Protein AF-H9FFK0-F1 (afdb_monomer_lite)

Secondary structure (DSSP, 8-state):
-EEEEEEETTEEEEEEE-----GGG--TTS-------------TT-EEEEEEEESS--SPPEEEEEEPP-TTSHHHHHH-HHHHSS--------S---

Organism: Macaca mulatta (NCBI:txid9544)

InterPro domains:
  IPR027841 Interleukin-17 receptor C/E, N-terminal [PF15037] (1-98)

Sequence (98 aa):
QVVLSFQAYPTARCVLLEVQVPAALVQFGQSVGSVVYDCFEAALGSEVRIWSYTQPRYEKELNLTQQLPDCRGLEVRNSIPSCWALPWLNVSADGDNV

pLDDT: mean 90.64, std 8.28, range [58.5, 98.06]

Radius of gyration: 22.45 Å; chains: 1; bounding box: 58×28×67 Å

Structure (mmCIF, N/CA/C/O backbone):
data_AF-H9FFK0-F1
#
_entry.id   AF-H9FFK0-F1
#
loop_
_atom_site.group_PDB
_atom_site.id
_atom_site.type_symbol
_atom_site.label_atom_id
_atom_site.label_alt_id
_atom_site.label_comp_id
_atom_site.label_asym_id
_atom_site.label_entity_id
_atom_site.label_seq_id
_atom_site.pdbx_PDB_ins_code
_atom_site.Cartn_x
_atom_site.Cartn_y
_atom_site.Cartn_z
_atom_site.occupancy
_atom_site.B_iso_or_equiv
_atom_site.auth_seq_id
_atom_site.auth_comp_id
_atom_site.auth_asym_id
_atom_site.auth_atom_id
_atom_site.pdbx_PDB_model_num
ATOM 1 N N . GLN A 1 1 ? -14.390 3.850 10.798 1.00 93.50 1 GLN A N 1
ATOM 2 C CA . GLN A 1 1 ? -13.789 3.887 9.451 1.00 93.50 1 GLN A CA 1
ATOM 3 C C . GLN A 1 1 ? -12.296 4.192 9.566 1.00 93.50 1 GLN A C 1
ATOM 5 O O . GLN A 1 1 ? -11.903 4.993 10.415 1.00 93.50 1 GLN A O 1
ATOM 10 N N . VAL A 1 2 ? -11.483 3.486 8.782 1.00 96.50 2 VAL A N 1
ATOM 11 C CA . VAL A 1 2 ? -10.015 3.515 8.748 1.00 96.50 2 VAL A CA 1
ATOM 12 C C . VAL A 1 2 ? -9.593 3.985 7.361 1.00 96.50 2 VAL A C 1
ATOM 14 O O . VAL A 1 2 ? -10.080 3.468 6.362 1.00 96.50 2 VAL A O 1
ATOM 17 N N . VAL A 1 3 ? -8.703 4.963 7.291 1.00 97.50 3 VAL A N 1
ATOM 18 C CA . VAL A 1 3 ? -8.148 5.483 6.043 1.00 97.50 3 VAL A CA 1
ATOM 19 C C . VAL A 1 3 ? -6.753 4.909 5.852 1.00 97.50 3 VAL A C 1
ATOM 21 O O . VAL A 1 3 ? -5.928 4.996 6.759 1.00 97.50 3 VAL A O 1
ATOM 24 N N . LEU A 1 4 ? -6.484 4.376 4.662 1.00 97.81 4 LEU A N 1
ATOM 25 C CA . LEU A 1 4 ? -5.142 4.084 4.172 1.00 97.81 4 LEU A CA 1
ATOM 26 C C . LEU A 1 4 ? -4.775 5.118 3.108 1.00 97.81 4 LEU A C 1
ATOM 28 O O . LEU A 1 4 ? -5.404 5.186 2.053 1.00 97.81 4 LEU A O 1
ATOM 32 N N . SER A 1 5 ? -3.759 5.926 3.388 1.00 97.44 5 SER A N 1
ATOM 33 C CA . SER A 1 5 ? -3.177 6.870 2.434 1.00 97.44 5 SER A CA 1
ATOM 34 C C . SER A 1 5 ? -1.873 6.298 1.906 1.00 97.44 5 SER A C 1
ATOM 36 O O . SER A 1 5 ? -1.021 5.887 2.686 1.00 97.44 5 SER A O 1
ATOM 38 N N . PHE A 1 6 ? -1.713 6.274 0.593 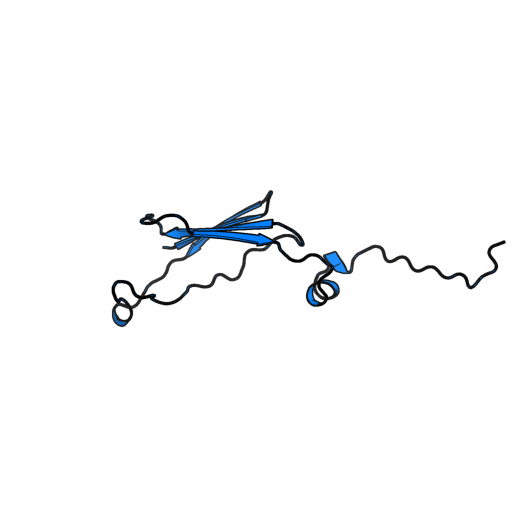1.00 98.06 6 PHE A N 1
ATOM 39 C CA . PHE A 1 6 ? -0.564 5.721 -0.101 1.00 98.06 6 PHE A CA 1
ATOM 40 C C . PHE A 1 6 ? 0.078 6.786 -0.980 1.00 98.06 6 PHE A C 1
ATOM 42 O O . PHE A 1 6 ? -0.607 7.493 -1.722 1.00 98.06 6 PHE A O 1
ATOM 49 N N . GLN A 1 7 ? 1.401 6.867 -0.944 1.00 97.88 7 GLN A N 1
ATOM 50 C CA . GLN A 1 7 ? 2.182 7.764 -1.777 1.00 97.88 7 GLN A CA 1
ATOM 51 C C . GLN A 1 7 ? 3.376 7.023 -2.371 1.00 97.88 7 GLN A C 1
ATOM 53 O O . GLN A 1 7 ? 4.235 6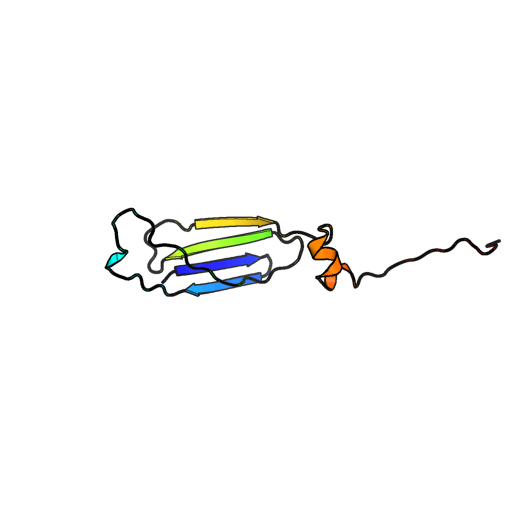.530 -1.648 1.00 97.88 7 GLN A O 1
ATOM 58 N N . ALA A 1 8 ? 3.452 7.018 -3.696 1.00 96.19 8 ALA A N 1
ATOM 59 C CA . ALA A 1 8 ? 4.590 6.551 -4.474 1.00 96.19 8 ALA A CA 1
ATOM 60 C C . ALA A 1 8 ? 4.888 7.630 -5.515 1.00 96.19 8 ALA A C 1
ATOM 62 O O . ALA A 1 8 ? 4.197 7.714 -6.533 1.00 96.19 8 ALA A O 1
ATOM 63 N N . TYR A 1 9 ? 5.842 8.519 -5.222 1.00 91.00 9 TYR A N 1
ATOM 64 C CA . TYR A 1 9 ? 6.038 9.750 -5.995 1.00 91.00 9 TYR A CA 1
ATOM 65 C C . TYR A 1 9 ? 6.218 9.450 -7.496 1.00 91.00 9 TYR A C 1
ATOM 67 O O . TYR A 1 9 ? 7.042 8.603 -7.846 1.00 91.00 9 TYR A O 1
ATOM 75 N N . PRO A 1 10 ? 5.472 10.128 -8.390 1.00 92.81 10 PRO A N 1
ATOM 76 C CA . PRO A 1 10 ? 4.623 11.308 -8.155 1.00 92.81 10 PRO A CA 1
ATOM 77 C C . PRO A 1 10 ? 3.154 11.008 -7.793 1.00 92.81 10 PRO A C 1
ATOM 79 O O . PRO A 1 10 ? 2.363 11.930 -7.618 1.00 92.81 10 PRO A O 1
ATOM 82 N N . THR A 1 11 ? 2.762 9.740 -7.701 1.00 94.38 11 THR A N 1
ATOM 83 C CA . THR A 1 11 ? 1.372 9.320 -7.478 1.00 94.38 11 THR A CA 1
ATOM 84 C C . THR A 1 11 ? 1.001 9.244 -5.994 1.00 94.38 11 THR A C 1
ATOM 86 O O . THR A 1 11 ? 1.823 8.911 -5.139 1.00 94.38 11 THR A O 1
ATOM 89 N N . ALA A 1 12 ? -0.264 9.531 -5.686 1.00 96.44 12 ALA A N 1
ATOM 90 C CA . ALA A 1 12 ? -0.854 9.320 -4.368 1.00 96.44 12 ALA A CA 1
ATOM 91 C C . ALA A 1 12 ? -2.286 8.786 -4.514 1.00 96.44 12 ALA A C 1
ATOM 93 O O . ALA A 1 12 ? -3.004 9.180 -5.436 1.00 96.44 12 ALA A O 1
ATOM 94 N N . ARG A 1 13 ? -2.695 7.875 -3.629 1.00 97.25 13 ARG A N 1
ATOM 95 C CA . ARG A 1 13 ? -4.031 7.258 -3.600 1.00 97.25 13 ARG A CA 1
ATOM 96 C C . ARG A 1 13 ? -4.504 7.122 -2.152 1.00 97.25 13 ARG A C 1
ATOM 98 O O . ARG A 1 13 ? -3.694 6.876 -1.267 1.00 97.25 13 ARG A O 1
ATOM 105 N N . CYS A 1 14 ? -5.808 7.236 -1.917 1.00 96.88 14 CYS A N 1
ATOM 106 C CA . CYS A 1 14 ? -6.415 7.023 -0.601 1.00 96.88 14 CYS A CA 1
ATOM 107 C C . CYS A 1 14 ? -7.537 5.990 -0.696 1.00 96.88 14 CYS A C 1
ATOM 109 O O . CYS A 1 14 ? -8.295 5.988 -1.664 1.00 96.88 14 CYS A O 1
ATOM 111 N N . VAL A 1 15 ? -7.658 5.153 0.330 1.00 97.44 15 VAL A N 1
ATOM 112 C CA . VAL A 1 15 ? -8.698 4.130 0.464 1.00 97.44 15 VAL A CA 1
ATOM 113 C C . VAL A 1 15 ? -9.351 4.275 1.832 1.00 97.44 15 VAL A C 1
ATOM 115 O O . VAL A 1 15 ? -8.661 4.418 2.841 1.00 97.44 15 VAL A O 1
ATOM 118 N N . LEU A 1 16 ? -10.682 4.237 1.866 1.00 97.44 16 LEU A N 1
ATOM 119 C CA . LEU A 1 16 ? -11.474 4.235 3.092 1.00 97.44 16 LEU A CA 1
ATOM 120 C C . LEU A 1 16 ? -12.036 2.831 3.325 1.00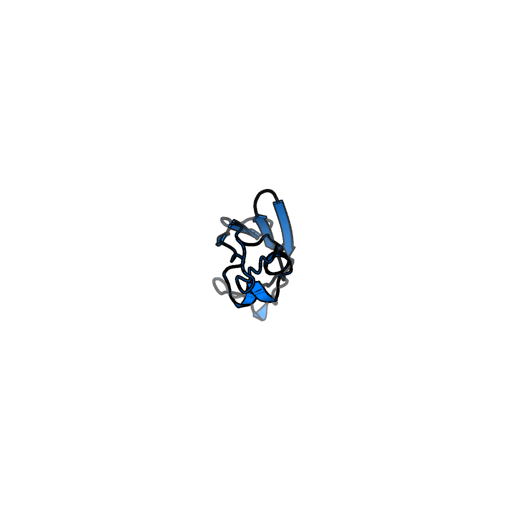 97.44 16 LEU A C 1
ATOM 122 O O . LEU A 1 16 ? -12.690 2.268 2.452 1.00 97.44 16 LEU A O 1
ATOM 126 N N . LEU A 1 17 ? -11.782 2.283 4.507 1.00 96.94 17 LEU A N 1
ATOM 127 C CA . LEU A 1 17 ? -12.226 0.964 4.940 1.00 96.94 17 LEU A CA 1
ATOM 128 C C . LEU A 1 17 ? -13.174 1.117 6.128 1.00 96.94 17 LEU A C 1
ATOM 130 O O . LEU A 1 17 ? -12.855 1.752 7.138 1.00 96.94 17 LEU A O 1
ATOM 134 N N . GLU A 1 18 ? -14.340 0.496 6.040 1.00 96.19 18 GLU A N 1
ATOM 135 C CA . GLU A 1 18 ? -15.267 0.391 7.159 1.00 96.19 18 GLU A CA 1
ATOM 136 C C . GLU A 1 18 ? -15.130 -0.980 7.809 1.00 96.19 18 GLU A C 1
ATOM 138 O O . GLU A 1 18 ? -15.148 -2.010 7.142 1.00 96.19 18 GLU A O 1
ATOM 143 N N . VAL A 1 19 ? -14.961 -0.984 9.129 1.00 94.69 19 VAL A N 1
ATOM 144 C CA . VAL A 1 19 ? -14.829 -2.202 9.926 1.00 94.69 19 VAL A CA 1
ATOM 145 C C . VAL A 1 19 ? -15.900 -2.190 11.002 1.00 94.69 19 VAL A C 1
ATOM 147 O O . VAL A 1 19 ? -16.034 -1.215 11.744 1.00 94.69 19 VAL A O 1
ATOM 150 N N . GLN A 1 20 ? -16.663 -3.275 11.079 1.00 94.56 20 GLN A N 1
ATOM 151 C CA . GLN A 1 20 ? -17.637 -3.500 12.135 1.00 94.56 20 GLN A CA 1
ATOM 152 C C . GLN A 1 20 ? -17.123 -4.622 13.030 1.00 94.56 20 GLN A C 1
ATOM 154 O O . GLN A 1 20 ? -16.995 -5.765 12.599 1.00 94.56 20 GLN A O 1
ATOM 159 N N . VAL A 1 21 ? -16.812 -4.284 14.280 1.00 92.88 21 VAL A N 1
ATOM 160 C CA . VAL A 1 21 ? -16.289 -5.241 15.257 1.00 92.88 21 VAL A CA 1
ATOM 161 C C . VAL A 1 21 ? -17.445 -5.751 16.122 1.00 92.88 21 VAL A C 1
ATOM 163 O O . VAL A 1 21 ? -18.138 -4.938 16.740 1.00 92.88 21 VAL A O 1
ATOM 166 N N . PRO A 1 22 ? -17.678 -7.074 16.190 1.00 93.75 22 PRO A N 1
ATOM 167 C CA . PRO A 1 22 ? -18.665 -7.657 17.092 1.00 93.75 22 PRO A CA 1
ATOM 168 C C . PRO A 1 22 ? -18.382 -7.300 18.554 1.00 93.75 22 PRO A C 1
ATOM 170 O O . PRO A 1 22 ? -17.243 -7.403 19.003 1.00 93.75 22 PRO A O 1
ATOM 173 N N . ALA A 1 23 ? -19.423 -6.975 19.327 1.00 91.50 23 ALA A N 1
ATOM 174 C CA . ALA A 1 23 ? -19.288 -6.581 20.736 1.00 91.50 23 ALA A CA 1
ATOM 175 C C . ALA A 1 23 ? -18.549 -7.622 21.599 1.00 91.50 23 ALA A C 1
ATOM 177 O O . ALA A 1 23 ? -17.831 -7.255 22.521 1.00 91.50 23 ALA A O 1
ATOM 178 N N . ALA A 1 24 ? -18.666 -8.912 21.265 1.00 92.25 24 ALA A N 1
ATOM 179 C CA . ALA A 1 24 ? -17.967 -9.997 21.955 1.00 92.25 24 ALA A CA 1
ATOM 180 C C . ALA A 1 24 ? -16.430 -9.923 21.847 1.00 92.25 24 ALA A C 1
ATOM 182 O O . ALA A 1 24 ? -15.738 -10.495 22.684 1.00 92.25 24 ALA A O 1
ATOM 183 N N . LEU A 1 25 ? -15.898 -9.233 20.831 1.00 89.69 25 LEU A N 1
ATOM 184 C CA . LEU A 1 25 ? -14.459 -9.054 20.610 1.00 89.69 25 LEU A CA 1
ATOM 185 C C . LEU A 1 25 ? -13.932 -7.726 21.172 1.00 89.69 25 LEU A C 1
ATOM 187 O O . LEU A 1 25 ? -12.726 -7.496 21.169 1.00 89.69 25 LEU A O 1
ATOM 191 N N . VAL A 1 26 ? -14.813 -6.839 21.641 1.00 90.94 26 VAL A N 1
ATOM 192 C CA . VAL A 1 26 ? -14.422 -5.514 22.127 1.00 90.94 26 VAL A CA 1
ATOM 193 C C . VAL A 1 26 ? -13.973 -5.626 23.582 1.00 90.94 26 VAL A C 1
ATOM 195 O O . VAL A 1 26 ? -14.785 -5.635 24.504 1.00 90.94 26 VAL A O 1
ATOM 198 N N . GLN A 1 27 ? -12.658 -5.692 23.785 1.00 92.81 27 GLN A N 1
ATOM 199 C CA . GLN A 1 27 ? -12.021 -5.604 25.099 1.00 92.81 27 GLN A CA 1
ATOM 200 C C . GLN A 1 27 ? -11.091 -4.387 25.133 1.00 92.81 27 GLN A C 1
ATOM 202 O O . GLN A 1 27 ? -10.310 -4.156 24.210 1.00 92.81 27 GLN A O 1
ATOM 207 N N . PHE A 1 28 ? -11.204 -3.568 26.182 1.00 89.38 28 PHE A N 1
ATOM 208 C CA . PHE A 1 28 ? -10.448 -2.320 26.282 1.00 89.38 28 PHE A CA 1
ATOM 209 C C . PHE A 1 28 ? -8.938 -2.596 26.335 1.00 89.38 28 PHE A C 1
ATOM 211 O O . PHE A 1 28 ? -8.475 -3.374 27.164 1.00 89.38 28 PHE A O 1
ATOM 218 N N . GLY A 1 29 ? -8.174 -1.949 25.451 1.00 90.12 29 GLY A N 1
ATOM 219 C CA . GLY A 1 29 ? -6.719 -2.109 25.358 1.00 90.12 29 GLY A CA 1
ATOM 220 C C . GLY A 1 29 ? -6.240 -3.366 24.620 1.00 90.12 29 GLY A C 1
ATOM 221 O O . GLY A 1 29 ? -5.036 -3.524 24.436 1.00 90.12 29 GLY A O 1
ATOM 222 N N . GLN A 1 30 ? -7.141 -4.243 24.165 1.00 93.12 30 GLN A N 1
ATOM 223 C CA . GLN A 1 30 ? -6.793 -5.418 23.362 1.00 93.12 30 GLN A CA 1
ATOM 224 C C . GLN A 1 30 ? -7.030 -5.187 21.870 1.00 93.12 30 GLN A C 1
ATOM 226 O O . GLN A 1 30 ? -7.928 -4.455 21.456 1.00 93.12 30 GLN A O 1
ATOM 231 N N . SER A 1 31 ? -6.208 -5.847 21.053 1.00 92.62 31 SER A N 1
ATOM 232 C CA . SER A 1 31 ? -6.384 -5.849 19.603 1.00 92.62 31 SER A CA 1
ATOM 233 C C . SER A 1 31 ? -7.628 -6.644 19.212 1.00 92.62 31 SER A C 1
ATOM 235 O O . SER A 1 31 ? -7.839 -7.759 19.685 1.00 92.62 31 SER A O 1
ATOM 237 N N . VAL A 1 32 ? -8.417 -6.076 18.303 1.00 93.62 32 VAL A N 1
ATOM 238 C CA . VAL A 1 32 ? -9.650 -6.670 17.759 1.00 93.62 32 VAL A CA 1
ATOM 239 C C . VAL A 1 32 ? -9.420 -7.430 16.444 1.00 93.62 32 VAL A C 1
ATOM 241 O O . VAL A 1 32 ? -10.376 -7.890 15.824 1.00 93.62 32 VAL A O 1
ATOM 244 N N . GLY A 1 33 ? -8.162 -7.560 16.005 1.00 93.06 33 GLY A N 1
ATOM 245 C CA . GLY A 1 33 ? -7.774 -8.218 14.755 1.00 93.06 33 GLY A CA 1
ATOM 246 C C . GLY A 1 33 ? -7.081 -7.275 13.770 1.00 93.06 33 GLY A C 1
ATOM 247 O O . GLY A 1 33 ? -6.469 -6.284 14.165 1.00 93.06 33 GLY A O 1
ATOM 248 N N . SER A 1 34 ? -7.154 -7.601 12.477 1.00 94.31 34 SER A N 1
ATOM 249 C CA . SER A 1 34 ? -6.565 -6.800 11.398 1.00 94.31 34 SER A CA 1
ATOM 250 C C . SER A 1 34 ? -7.506 -6.705 10.199 1.00 94.31 34 SER A C 1
ATOM 252 O O . SER A 1 34 ? -8.341 -7.583 9.982 1.00 94.31 34 SER A O 1
ATOM 254 N N . VAL A 1 35 ? -7.369 -5.624 9.434 1.00 95.12 35 VAL A N 1
ATOM 255 C CA . VAL A 1 35 ? -8.020 -5.438 8.136 1.00 95.12 35 VAL A CA 1
ATOM 256 C C . VAL A 1 35 ? -6.945 -5.451 7.058 1.00 95.12 35 VAL A C 1
ATOM 258 O O . VAL A 1 35 ? -5.881 -4.857 7.238 1.00 95.12 35 VAL A O 1
ATOM 261 N N . VAL A 1 36 ? -7.217 -6.142 5.955 1.00 96.62 36 VAL A N 1
ATOM 262 C CA . VAL A 1 36 ? -6.288 -6.288 4.832 1.00 96.62 36 VAL A CA 1
ATOM 263 C C . VAL A 1 36 ? -6.886 -5.605 3.611 1.00 96.62 36 VAL A C 1
ATOM 265 O O . VAL A 1 36 ? -8.071 -5.765 3.324 1.00 96.62 36 VAL A O 1
ATOM 268 N N . TYR A 1 37 ? -6.057 -4.841 2.906 1.00 96.38 37 TYR A N 1
ATOM 269 C CA . TYR A 1 37 ? -6.391 -4.228 1.629 1.00 96.38 37 TYR A CA 1
ATOM 270 C C . TYR A 1 37 ? -5.442 -4.768 0.556 1.00 96.38 37 TYR A C 1
ATOM 272 O O . TYR A 1 37 ? -4.225 -4.654 0.699 1.00 96.38 37 TYR A O 1
ATOM 280 N N . ASP A 1 38 ? -6.009 -5.344 -0.500 1.00 95.69 38 ASP A N 1
ATOM 281 C CA . ASP A 1 38 ? -5.288 -5.915 -1.638 1.00 95.69 38 ASP A CA 1
ATOM 282 C C . ASP A 1 38 ? -5.658 -5.118 -2.905 1.00 95.69 38 ASP A C 1
ATOM 284 O O . ASP A 1 38 ? -6.786 -5.213 -3.381 1.00 95.69 38 ASP A O 1
ATOM 288 N N . CYS A 1 39 ? -4.817 -4.241 -3.460 1.00 94.31 39 CYS A N 1
ATOM 289 C CA . CYS A 1 39 ? -3.493 -3.767 -3.037 1.00 94.31 39 CYS A CA 1
ATOM 290 C C . CYS A 1 39 ? -3.249 -2.323 -3.542 1.00 94.31 39 CYS A C 1
ATOM 292 O O . CYS A 1 39 ? -4.070 -1.743 -4.263 1.00 94.31 39 CYS A O 1
ATOM 294 N N . P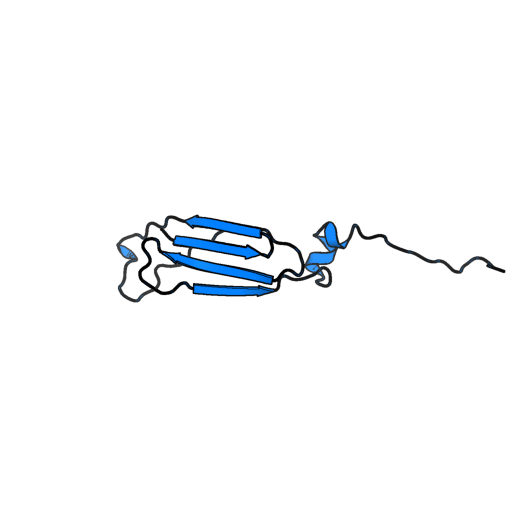HE A 1 40 ? -2.114 -1.718 -3.165 1.00 95.75 40 PHE A N 1
ATOM 295 C CA . PHE A 1 40 ? -1.608 -0.503 -3.815 1.00 95.75 40 PHE A CA 1
ATOM 296 C C . PHE A 1 40 ? -0.582 -0.863 -4.889 1.00 95.75 40 PHE A C 1
ATOM 298 O O . PHE A 1 40 ? 0.475 -1.415 -4.593 1.00 95.75 40 PHE A O 1
ATOM 305 N N . GLU A 1 41 ? -0.879 -0.504 -6.133 1.00 93.75 41 GLU A N 1
ATOM 306 C CA . GLU A 1 41 ? 0.053 -0.655 -7.247 1.00 93.75 41 GLU A CA 1
ATOM 307 C C . GLU A 1 41 ? 1.133 0.433 -7.193 1.00 93.75 41 GLU A C 1
ATOM 309 O O . GLU A 1 41 ? 0.828 1.618 -7.026 1.00 93.75 41 GLU A O 1
ATOM 314 N N . ALA A 1 42 ? 2.393 0.046 -7.392 1.00 93.94 42 ALA A N 1
ATOM 315 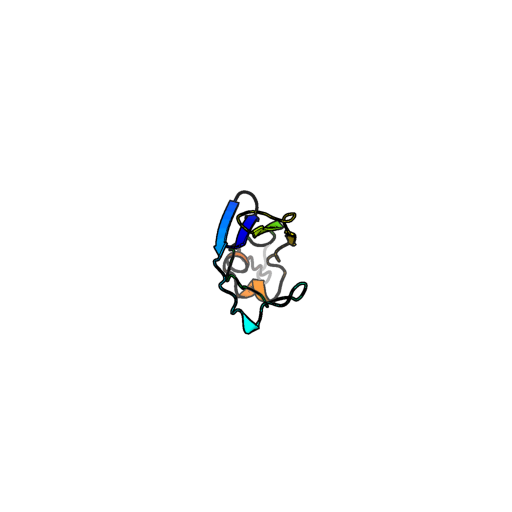C CA . ALA A 1 42 ? 3.504 0.980 -7.522 1.00 93.94 42 ALA A CA 1
ATOM 316 C C . ALA A 1 42 ? 4.597 0.461 -8.455 1.00 93.94 42 ALA A C 1
ATOM 318 O O . ALA A 1 42 ? 4.661 -0.719 -8.799 1.00 93.94 42 ALA A O 1
ATOM 319 N N . ALA A 1 43 ? 5.455 1.385 -8.886 1.00 91.38 43 ALA A N 1
ATOM 320 C CA . ALA A 1 43 ? 6.548 1.088 -9.794 1.00 91.38 43 ALA A CA 1
ATOM 321 C C . ALA A 1 43 ? 7.666 0.290 -9.105 1.00 91.38 43 ALA A C 1
ATOM 323 O O . ALA A 1 43 ? 7.938 0.444 -7.912 1.00 91.38 43 ALA A O 1
ATOM 324 N N . LEU A 1 44 ? 8.364 -0.521 -9.896 1.00 90.69 44 LEU A N 1
ATOM 325 C CA . LEU A 1 44 ? 9.558 -1.244 -9.465 1.00 90.69 44 LEU A CA 1
ATOM 326 C C . LEU A 1 44 ? 10.643 -0.288 -8.973 1.00 90.69 44 LEU A C 1
ATOM 328 O O . LEU A 1 44 ? 10.866 0.762 -9.573 1.00 90.69 44 LEU A O 1
ATOM 332 N N . GLY A 1 45 ? 11.325 -0.662 -7.892 1.00 90.81 45 GLY A N 1
ATOM 333 C CA . GLY A 1 45 ? 12.391 0.152 -7.309 1.00 90.81 45 GLY A CA 1
ATOM 334 C C . GLY A 1 45 ? 11.927 1.496 -6.735 1.00 90.81 45 GLY A C 1
ATOM 335 O O . GLY A 1 45 ? 12.770 2.349 -6.466 1.00 90.81 45 GLY A O 1
ATOM 336 N N . SER A 1 46 ? 10.619 1.724 -6.572 1.00 93.50 46 SER A N 1
ATOM 337 C CA . SER A 1 46 ? 10.101 2.968 -5.992 1.00 93.50 46 SER A CA 1
ATOM 338 C C . SER A 1 46 ? 10.091 2.932 -4.460 1.00 93.50 46 SER A C 1
ATOM 340 O O . SER A 1 46 ? 9.911 1.876 -3.851 1.00 93.50 46 SER A O 1
ATOM 342 N N . GLU A 1 47 ? 10.281 4.099 -3.835 1.00 96.50 47 GLU A N 1
ATOM 343 C CA . GLU A 1 47 ? 9.978 4.290 -2.414 1.00 96.50 47 GLU A CA 1
ATOM 344 C C . GLU A 1 47 ? 8.483 4.587 -2.277 1.00 96.50 47 GLU A C 1
ATOM 346 O O . GLU A 1 47 ? 7.961 5.516 -2.904 1.00 96.50 47 GLU A O 1
ATOM 351 N N . VAL A 1 48 ? 7.804 3.815 -1.435 1.00 97.31 48 VAL A N 1
ATOM 352 C CA . VAL A 1 48 ? 6.394 4.009 -1.109 1.00 97.31 48 VAL A CA 1
ATOM 353 C C . VAL A 1 48 ? 6.234 4.401 0.353 1.00 97.31 48 VAL A C 1
ATOM 355 O O . VAL A 1 48 ? 6.960 3.928 1.228 1.00 97.31 48 VAL A O 1
ATOM 358 N N . ARG A 1 49 ? 5.266 5.272 0.626 1.00 97.81 49 ARG A N 1
ATOM 359 C CA . ARG A 1 49 ? 4.893 5.720 1.969 1.00 97.81 49 ARG A CA 1
ATOM 360 C C . ARG A 1 49 ? 3.415 5.465 2.191 1.00 97.81 49 ARG A C 1
ATOM 362 O O . ARG A 1 49 ? 2.588 5.838 1.363 1.00 97.81 49 ARG A O 1
ATOM 369 N N . ILE A 1 50 ? 3.094 4.826 3.304 1.00 97.50 50 ILE A N 1
ATOM 370 C CA . ILE A 1 50 ? 1.737 4.470 3.696 1.00 97.50 50 ILE A CA 1
ATOM 371 C C . ILE A 1 50 ? 1.441 5.134 5.034 1.00 97.50 50 ILE A C 1
ATOM 373 O O . ILE A 1 50 ? 2.242 5.041 5.965 1.00 97.50 50 ILE A O 1
ATOM 377 N N . TRP A 1 51 ? 0.276 5.763 5.141 1.00 98.06 51 TRP A N 1
ATOM 378 C CA . TRP A 1 51 ? -0.277 6.234 6.402 1.00 98.06 51 TRP A CA 1
ATOM 379 C C . TRP A 1 51 ? -1.593 5.546 6.713 1.00 98.06 51 TRP A C 1
ATOM 381 O O . TRP A 1 51 ? -2.394 5.297 5.813 1.00 98.06 51 TRP A O 1
ATOM 391 N N . SER A 1 52 ? -1.827 5.288 7.998 1.00 97.75 52 SER A N 1
ATOM 392 C CA . SER A 1 52 ? -3.086 4.739 8.495 1.00 97.75 52 SER A CA 1
ATOM 393 C C . SER A 1 52 ? -3.611 5.552 9.670 1.00 97.75 52 SER A C 1
ATOM 395 O O . SER A 1 52 ? -2.856 5.894 10.584 1.00 97.75 52 SER A O 1
ATOM 397 N N . TYR A 1 53 ? -4.899 5.887 9.635 1.00 97.44 53 TYR A N 1
ATOM 398 C CA . TYR A 1 53 ? -5.582 6.609 10.708 1.00 97.44 53 TYR A CA 1
ATOM 399 C C . TYR A 1 53 ? -7.096 6.386 10.668 1.00 97.44 53 TYR A C 1
ATOM 401 O O . TYR A 1 53 ? -7.666 5.989 9.655 1.00 97.44 53 TYR A O 1
ATOM 409 N N . THR A 1 54 ? -7.774 6.647 11.782 1.00 97.00 54 THR A N 1
ATOM 410 C CA . THR A 1 54 ? -9.239 6.610 11.873 1.00 97.00 54 THR A CA 1
ATOM 411 C C . THR A 1 54 ? -9.863 7.945 11.474 1.00 97.00 54 THR A C 1
ATOM 413 O O . THR A 1 54 ? -9.229 8.998 11.556 1.00 97.00 54 THR A O 1
ATOM 416 N N . GLN A 1 55 ? -11.128 7.910 11.049 1.00 95.56 55 GLN A N 1
ATOM 417 C CA . GLN A 1 55 ? -11.927 9.112 10.808 1.00 95.56 55 GLN A CA 1
ATOM 418 C C . GLN A 1 55 ? -13.246 9.026 11.607 1.00 95.56 55 GLN A C 1
ATOM 420 O O . GLN A 1 55 ? -14.098 8.204 11.267 1.00 95.56 55 GLN A O 1
ATOM 425 N N . PRO A 1 56 ? -13.452 9.842 12.659 1.00 95.50 56 PRO A N 1
ATOM 426 C CA . PRO A 1 56 ? -12.573 10.908 13.145 1.00 95.50 56 PRO A CA 1
ATOM 427 C C . PRO A 1 56 ? -11.271 10.369 13.752 1.00 95.50 56 PRO A C 1
ATOM 429 O O . PRO A 1 56 ? -11.187 9.214 14.167 1.00 95.50 56 PRO A O 1
ATOM 432 N N . ARG A 1 57 ? -10.250 11.225 13.763 1.00 95.56 57 ARG A N 1
ATOM 433 C CA . ARG A 1 57 ? -8.893 10.873 14.173 1.00 95.56 57 ARG A CA 1
ATOM 434 C C . ARG A 1 57 ? -8.712 11.111 15.668 1.00 95.56 57 ARG A C 1
ATOM 436 O O . ARG A 1 57 ? -8.800 12.251 16.116 1.00 95.56 57 ARG A O 1
ATOM 443 N N . TYR A 1 58 ? -8.447 10.040 16.409 1.00 94.81 58 TYR A N 1
ATOM 444 C CA . TYR A 1 58 ? -8.241 10.085 17.864 1.00 94.81 58 TYR A CA 1
ATOM 445 C C . TYR A 1 58 ? -6.762 10.037 18.265 1.00 94.81 58 TYR A C 1
ATOM 447 O O . TYR A 1 58 ? -6.380 10.615 19.277 1.00 94.81 58 TYR A O 1
ATOM 455 N N . GLU A 1 59 ? -5.932 9.379 17.455 1.00 95.44 59 GLU A N 1
ATOM 456 C CA . GLU A 1 59 ? -4.499 9.203 17.694 1.00 95.44 59 GLU A CA 1
ATOM 457 C C . GLU A 1 59 ? -3.660 9.742 16.525 1.00 95.44 59 GLU A C 1
ATOM 459 O O . GLU A 1 59 ? -4.181 10.225 15.511 1.00 95.44 59 GLU A O 1
ATOM 464 N N . LYS A 1 60 ? -2.334 9.694 16.681 1.00 96.38 60 LYS A N 1
ATOM 465 C CA . LYS A 1 60 ? -1.387 10.053 15.622 1.00 96.38 60 LYS A CA 1
ATOM 466 C C . LYS A 1 60 ? -1.453 9.034 14.482 1.00 96.38 60 LYS A C 1
ATOM 468 O O . LYS A 1 60 ? -1.687 7.851 14.709 1.00 96.38 60 LYS A O 1
ATOM 473 N N . GLU A 1 61 ? -1.225 9.497 13.259 1.00 96.81 61 GLU A N 1
ATOM 474 C CA . GLU A 1 61 ? -1.159 8.637 12.085 1.00 96.81 61 GLU A CA 1
ATOM 475 C C . GLU A 1 61 ? -0.012 7.631 12.225 1.00 96.81 61 GLU A C 1
ATOM 477 O O . GLU A 1 61 ? 1.121 7.992 12.565 1.00 96.81 61 GLU A O 1
ATOM 482 N N . LEU A 1 62 ? -0.299 6.371 11.912 1.00 97.12 62 LEU A N 1
ATOM 483 C CA . LEU A 1 62 ? 0.739 5.373 11.699 1.00 97.12 62 LEU A CA 1
ATOM 484 C C . LEU A 1 62 ? 1.401 5.655 10.356 1.00 97.12 62 LEU A C 1
ATOM 486 O O . LEU A 1 62 ? 0.709 6.009 9.402 1.00 97.12 62 LEU A O 1
ATOM 490 N N . ASN A 1 63 ? 2.719 5.495 10.277 1.00 97.19 63 ASN A N 1
ATOM 491 C CA . ASN A 1 63 ? 3.474 5.661 9.044 1.00 97.19 63 ASN A CA 1
ATOM 492 C C . ASN A 1 63 ? 4.338 4.430 8.760 1.00 97.19 63 ASN A C 1
ATOM 494 O O . ASN A 1 63 ? 4.860 3.781 9.663 1.00 97.19 63 ASN A O 1
ATOM 498 N N . LEU A 1 64 ? 4.479 4.108 7.481 1.00 97.12 64 LEU A N 1
ATOM 499 C CA . LEU A 1 64 ? 5.361 3.059 7.001 1.00 97.12 64 LEU A CA 1
ATOM 500 C C . LEU A 1 64 ? 5.992 3.522 5.695 1.00 97.12 64 LEU A C 1
ATOM 502 O O . LEU A 1 64 ? 5.282 3.895 4.766 1.00 97.12 64 LEU A O 1
ATOM 506 N N . THR A 1 65 ? 7.317 3.470 5.621 1.00 97.38 65 THR A N 1
ATOM 507 C CA . THR A 1 65 ? 8.063 3.698 4.382 1.00 97.38 65 THR A CA 1
ATOM 508 C C . THR A 1 65 ? 8.689 2.382 3.955 1.00 97.38 65 THR A C 1
ATOM 510 O O . THR A 1 65 ? 9.309 1.703 4.773 1.00 97.38 65 THR A O 1
ATOM 513 N N . GLN A 1 66 ? 8.531 2.020 2.687 1.00 95.50 66 GLN A N 1
ATOM 514 C CA . GLN A 1 66 ? 9.057 0.780 2.135 1.00 95.50 66 GLN A CA 1
ATOM 515 C C . GLN A 1 66 ? 9.692 1.028 0.769 1.00 95.50 66 GLN A C 1
ATOM 517 O O . GLN A 1 66 ? 9.146 1.750 -0.060 1.00 95.50 66 GLN A O 1
ATOM 522 N N . GLN A 1 67 ? 10.836 0.393 0.530 1.00 94.62 67 GLN A N 1
ATOM 523 C CA . GLN A 1 67 ? 11.473 0.361 -0.780 1.00 94.62 67 GLN A CA 1
ATOM 524 C C . GLN A 1 67 ? 11.009 -0.890 -1.526 1.00 94.62 67 GLN A C 1
ATOM 526 O O . GLN A 1 67 ? 11.197 -2.005 -1.033 1.00 94.62 67 GLN A O 1
ATOM 531 N N . LEU A 1 68 ? 10.406 -0.717 -2.702 1.00 93.06 68 LEU A N 1
ATOM 532 C CA . LEU A 1 68 ? 9.997 -1.844 -3.534 1.00 93.06 68 LEU A CA 1
ATOM 533 C C . LEU A 1 68 ? 11.198 -2.469 -4.255 1.00 93.06 68 LEU A C 1
ATOM 535 O O . LEU A 1 68 ? 12.149 -1.759 -4.601 1.00 93.06 68 LEU A O 1
ATOM 539 N N . PRO A 1 69 ? 11.164 -3.790 -4.504 1.00 91.06 69 PRO A N 1
ATOM 540 C CA . PRO A 1 69 ? 12.221 -4.468 -5.237 1.00 91.06 69 PRO A CA 1
ATOM 541 C C . PRO A 1 69 ? 12.307 -3.960 -6.678 1.00 91.06 69 PRO A C 1
ATOM 543 O O . PRO A 1 69 ? 11.323 -3.521 -7.279 1.00 91.06 69 PRO A O 1
ATOM 546 N N . ASP A 1 70 ? 13.509 -4.031 -7.233 1.00 89.50 70 ASP A N 1
ATOM 547 C CA . ASP A 1 70 ? 13.778 -3.787 -8.643 1.00 89.50 70 ASP A CA 1
ATOM 548 C C . ASP A 1 70 ? 13.840 -5.115 -9.426 1.00 89.50 70 ASP A C 1
ATOM 550 O O . ASP A 1 70 ? 13.629 -6.207 -8.891 1.00 89.50 70 ASP A O 1
ATOM 554 N N . CYS A 1 71 ? 14.159 -5.038 -10.720 1.00 88.62 71 CYS A N 1
ATOM 555 C CA . CYS A 1 71 ? 14.291 -6.212 -11.589 1.00 88.62 71 CYS A CA 1
ATOM 556 C C . CYS A 1 71 ? 15.484 -7.130 -11.255 1.00 88.62 71 CYS A C 1
ATOM 558 O O . CYS A 1 71 ? 15.732 -8.087 -11.991 1.00 88.62 71 CYS A O 1
ATOM 560 N N . ARG A 1 72 ? 16.247 -6.861 -10.184 1.00 86.31 72 ARG A N 1
ATOM 561 C CA . ARG A 1 72 ? 17.348 -7.735 -9.748 1.00 86.31 72 ARG A CA 1
ATOM 562 C C . ARG A 1 72 ? 16.836 -8.951 -8.977 1.00 86.31 72 ARG A C 1
ATOM 564 O O . ARG A 1 72 ? 17.529 -9.965 -8.932 1.00 86.31 72 ARG A O 1
ATOM 571 N N . GLY A 1 73 ? 15.638 -8.868 -8.393 1.00 82.56 73 GLY A N 1
ATOM 572 C CA . GLY A 1 73 ? 14.998 -9.987 -7.703 1.00 82.56 73 GLY A CA 1
ATOM 573 C C . GLY A 1 73 ? 14.631 -11.123 -8.664 1.00 82.56 73 GLY A C 1
ATOM 574 O O . GLY A 1 73 ? 14.007 -10.891 -9.700 1.00 82.56 73 GLY A O 1
ATOM 575 N N . LEU A 1 74 ? 14.989 -12.362 -8.312 1.00 70.25 74 LEU A N 1
ATOM 576 C CA . LEU A 1 74 ? 14.758 -13.547 -9.155 1.00 70.25 74 LEU A CA 1
ATOM 577 C C . LEU A 1 74 ? 13.267 -13.777 -9.461 1.00 70.25 74 LEU A C 1
ATOM 579 O O . LEU A 1 74 ? 12.917 -14.089 -10.596 1.00 70.25 74 LEU A O 1
ATOM 583 N N . GLU A 1 75 ? 12.392 -13.564 -8.476 1.00 76.62 75 GLU A N 1
ATOM 584 C CA . GLU A 1 75 ? 10.931 -13.710 -8.604 1.00 76.62 75 GLU A CA 1
ATOM 585 C C . GLU A 1 75 ? 10.315 -12.648 -9.533 1.00 76.62 75 GLU A C 1
ATOM 587 O O . GLU A 1 75 ? 9.370 -12.915 -10.278 1.00 76.62 75 GLU A O 1
ATOM 592 N N . VAL A 1 76 ? 10.895 -11.446 -9.526 1.00 77.12 76 VAL A N 1
ATOM 593 C CA . VAL A 1 76 ? 10.436 -10.270 -10.275 1.00 77.12 76 VAL A CA 1
ATOM 594 C C . VAL A 1 76 ? 10.832 -10.376 -11.751 1.00 77.12 76 VAL A C 1
ATOM 596 O O . VAL A 1 76 ? 10.036 -10.061 -12.636 1.00 77.12 76 VAL A O 1
ATOM 599 N N . ARG A 1 77 ? 12.047 -10.869 -12.032 1.00 73.19 77 ARG A N 1
ATOM 600 C CA . ARG A 1 77 ? 12.657 -10.870 -13.371 1.00 73.19 77 ARG A CA 1
ATOM 601 C C . ARG A 1 77 ? 11.836 -11.606 -14.432 1.00 73.19 77 ARG A C 1
ATOM 603 O O . ARG A 1 77 ? 11.740 -11.120 -15.554 1.00 73.19 77 ARG A O 1
ATOM 610 N N . ASN A 1 78 ? 11.246 -12.747 -14.079 1.00 74.75 78 ASN A N 1
ATOM 611 C CA . ASN A 1 78 ? 10.482 -13.572 -15.022 1.00 74.75 78 ASN A CA 1
ATOM 612 C C . ASN A 1 78 ? 8.978 -13.260 -15.016 1.00 74.75 78 ASN A C 1
ATOM 614 O O . ASN A 1 78 ? 8.289 -13.570 -15.983 1.00 74.75 78 ASN A O 1
ATOM 618 N N . SER A 1 79 ? 8.471 -12.645 -13.945 1.00 82.38 79 SER A N 1
ATOM 619 C CA . SER A 1 79 ? 7.031 -12.436 -13.746 1.00 82.38 79 SER A CA 1
ATOM 620 C C . SER A 1 79 ? 6.553 -11.067 -14.232 1.00 82.38 79 SER A C 1
ATOM 622 O O . S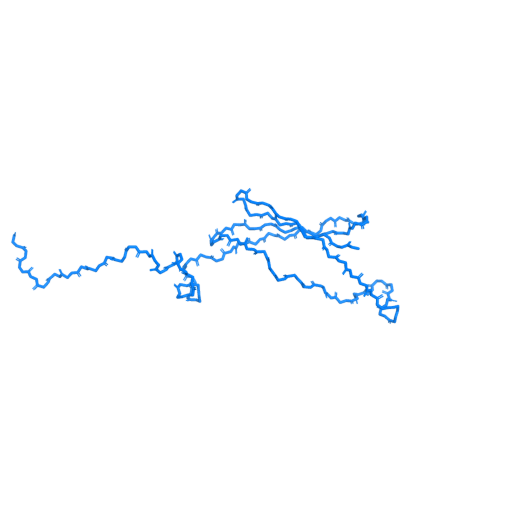ER A 1 79 ? 5.374 -10.906 -14.537 1.00 82.38 79 SER A O 1
ATOM 624 N N . ILE A 1 80 ? 7.446 -10.073 -14.316 1.00 84.19 80 ILE A N 1
ATOM 625 C CA . ILE A 1 80 ? 7.068 -8.690 -14.626 1.00 84.19 80 ILE A CA 1
ATOM 626 C C . ILE A 1 80 ? 7.563 -8.280 -16.018 1.00 84.19 80 ILE A C 1
ATOM 628 O O . ILE A 1 80 ? 8.776 -8.272 -16.239 1.00 84.19 80 ILE A O 1
ATOM 632 N N . PRO A 1 81 ? 6.660 -7.862 -16.933 1.00 84.25 81 PRO A N 1
ATOM 633 C CA . PRO A 1 81 ? 7.008 -7.441 -18.293 1.00 84.25 81 PRO A CA 1
ATOM 634 C C . PRO A 1 81 ? 8.163 -6.448 -18.371 1.00 84.25 81 PRO A C 1
ATOM 636 O O . PRO A 1 81 ? 9.087 -6.631 -19.161 1.00 84.25 81 PRO A O 1
ATOM 639 N N . SER A 1 82 ? 8.169 -5.451 -17.488 1.00 85.88 82 SER A N 1
ATOM 640 C CA . SER A 1 82 ? 9.206 -4.418 -17.432 1.00 85.88 82 SER A CA 1
ATOM 641 C C . SER A 1 82 ? 10.623 -4.952 -17.181 1.00 85.88 82 SER A C 1
ATOM 643 O O . SER A 1 82 ? 11.584 -4.234 -17.440 1.00 85.88 82 SER A O 1
ATOM 645 N N . CYS A 1 83 ? 10.778 -6.184 -16.684 1.00 86.44 83 CYS A N 1
ATOM 646 C CA . CYS A 1 83 ? 12.078 -6.776 -16.369 1.00 86.44 83 CYS A CA 1
ATOM 647 C C . CYS A 1 83 ? 12.645 -7.689 -17.463 1.00 86.44 83 CYS A C 1
ATOM 649 O O . CYS A 1 83 ? 13.856 -7.912 -17.487 1.00 86.44 83 CYS A O 1
ATOM 651 N N . TRP A 1 84 ? 11.808 -8.212 -18.362 1.00 83.06 84 TRP A N 1
ATOM 652 C CA . TRP A 1 84 ? 12.247 -9.100 -19.445 1.00 83.06 84 TRP A CA 1
ATOM 653 C C . TRP A 1 84 ? 12.027 -8.519 -20.842 1.00 83.06 84 TRP A C 1
ATOM 655 O O . TRP A 1 84 ? 12.718 -8.931 -21.771 1.00 83.06 84 TRP A O 1
ATOM 665 N N . ALA A 1 85 ? 11.151 -7.525 -21.011 1.00 87.25 85 ALA A N 1
ATOM 666 C CA . ALA A 1 85 ? 10.967 -6.792 -22.268 1.00 87.25 85 ALA A CA 1
ATOM 667 C C . ALA A 1 85 ? 12.070 -5.733 -22.494 1.00 87.25 85 ALA A C 1
ATOM 669 O O . ALA A 1 85 ? 11.804 -4.606 -22.909 1.00 87.25 85 ALA A O 1
ATOM 670 N N . LEU A 1 86 ? 13.318 -6.088 -22.180 1.00 85.50 86 LEU A N 1
ATOM 671 C CA . LEU A 1 86 ? 14.506 -5.259 -22.373 1.00 85.50 86 LEU A CA 1
ATOM 672 C C . LEU A 1 86 ? 15.178 -5.610 -23.715 1.00 85.50 86 LEU A C 1
ATOM 674 O O . LEU A 1 86 ? 15.018 -6.731 -24.199 1.00 85.50 86 LEU A O 1
ATOM 678 N N . PRO A 1 87 ? 15.933 -4.689 -24.339 1.00 86.38 87 PRO A N 1
ATOM 679 C CA . PRO A 1 87 ? 16.663 -4.977 -25.570 1.00 86.38 87 PRO A CA 1
ATOM 680 C C . PRO A 1 87 ? 17.814 -5.952 -25.289 1.00 86.38 87 PRO A C 1
ATOM 682 O O . PRO A 1 87 ? 18.897 -5.560 -24.854 1.00 86.38 87 PRO A O 1
ATOM 685 N N . TRP A 1 88 ? 17.566 -7.241 -25.519 1.00 86.44 88 TRP A N 1
ATOM 686 C CA . TRP A 1 88 ? 18.568 -8.289 -25.364 1.00 86.44 88 TRP A CA 1
ATOM 687 C C . TRP A 1 88 ? 19.589 -8.214 -26.497 1.00 86.44 88 TRP A C 1
ATOM 689 O O . TRP A 1 88 ? 19.245 -8.356 -27.669 1.00 86.44 88 TRP A O 1
ATOM 699 N N . LEU A 1 89 ? 20.854 -8.012 -26.137 1.00 89.12 89 LEU A N 1
ATOM 700 C CA . LEU A 1 89 ? 21.974 -8.061 -27.066 1.00 89.12 89 LEU A CA 1
ATOM 701 C C . LEU A 1 89 ? 22.675 -9.413 -26.926 1.00 89.12 89 LEU A C 1
ATOM 703 O O . LEU A 1 89 ? 23.139 -9.758 -25.841 1.00 89.12 89 LEU A O 1
ATOM 707 N N . ASN A 1 90 ? 22.768 -10.153 -28.028 1.00 88.31 90 ASN A N 1
ATOM 708 C CA . ASN A 1 90 ? 23.567 -11.369 -28.116 1.00 88.31 90 ASN A CA 1
ATOM 709 C C . ASN A 1 90 ? 24.661 -11.158 -29.167 1.00 88.31 90 ASN A C 1
ATOM 711 O O . ASN A 1 90 ? 24.360 -10.784 -30.299 1.00 88.31 90 ASN A O 1
ATOM 715 N N . VAL A 1 91 ? 25.920 -11.360 -28.788 1.00 87.00 91 VAL A N 1
ATOM 716 C CA . VAL A 1 91 ? 27.078 -11.174 -29.670 1.00 87.00 91 VAL A CA 1
ATOM 717 C C . VAL A 1 91 ? 27.709 -12.537 -29.909 1.00 87.00 91 VAL A C 1
ATOM 719 O O . VAL A 1 91 ? 27.978 -13.271 -28.962 1.00 87.00 91 VAL A O 1
ATOM 722 N N . SER A 1 92 ? 27.957 -12.861 -31.175 1.00 85.19 92 SER A N 1
ATOM 723 C CA . SER A 1 92 ? 28.724 -14.040 -31.577 1.00 85.19 92 SER A CA 1
ATOM 724 C C . SER A 1 92 ? 29.981 -13.580 -32.311 1.00 85.19 92 SER A C 1
ATOM 726 O O . SER A 1 92 ? 29.925 -12.647 -33.108 1.00 85.19 92 SER A O 1
ATOM 728 N N . ALA A 1 93 ? 31.116 -14.201 -31.998 1.00 78.69 93 ALA A N 1
ATOM 729 C CA . ALA A 1 93 ? 32.424 -13.906 -32.588 1.00 78.69 93 ALA A CA 1
ATOM 730 C C . ALA A 1 93 ? 32.947 -15.120 -33.375 1.00 78.69 93 ALA A C 1
ATOM 732 O O . ALA A 1 93 ? 34.124 -15.448 -33.309 1.00 78.69 93 ALA A O 1
ATOM 733 N N . ASP A 1 94 ? 32.037 -15.812 -34.065 1.00 75.50 94 ASP A N 1
ATOM 734 C CA . ASP A 1 94 ? 32.303 -17.080 -34.764 1.00 75.50 94 ASP A CA 1
ATOM 735 C C . ASP A 1 94 ? 32.540 -16.889 -36.276 1.00 75.50 94 ASP A C 1
ATOM 737 O O . ASP A 1 94 ? 32.587 -17.845 -37.044 1.00 75.50 94 ASP A O 1
ATOM 741 N N . GLY A 1 95 ? 32.662 -15.637 -36.722 1.00 66.69 95 GLY A N 1
ATOM 742 C CA . GLY A 1 95 ? 33.015 -15.283 -38.092 1.00 66.69 95 GLY A CA 1
ATOM 743 C C . GLY A 1 95 ? 34.227 -14.366 -38.089 1.00 66.69 95 GLY A C 1
ATOM 744 O O . GLY A 1 95 ? 34.245 -13.399 -37.327 1.00 66.69 95 GLY A O 1
ATOM 745 N N . ASP A 1 96 ? 35.213 -14.683 -38.931 1.00 66.06 96 ASP A N 1
ATOM 746 C CA . ASP A 1 96 ? 36.368 -13.845 -39.261 1.00 66.06 96 ASP A CA 1
ATOM 747 C C . ASP A 1 96 ? 35.919 -12.410 -39.597 1.00 66.06 96 ASP A C 1
ATOM 749 O O . ASP A 1 96 ? 35.618 -12.080 -40.744 1.00 66.06 96 ASP A O 1
ATOM 753 N N . ASN A 1 97 ? 35.845 -11.545 -38.588 1.00 65.12 97 ASN A N 1
ATOM 754 C CA . ASN A 1 97 ? 35.709 -10.109 -38.779 1.00 65.12 97 ASN A CA 1
ATOM 755 C C . ASN A 1 97 ? 37.124 -9.546 -38.936 1.00 65.12 97 ASN A C 1
ATOM 757 O O . ASN A 1 97 ? 37.817 -9.313 -37.943 1.00 65.12 97 ASN A O 1
ATOM 761 N N . VAL A 1 98 ? 37.539 -9.408 -40.198 1.00 58.50 98 VAL A N 1
ATOM 762 C CA . VAL A 1 98 ? 38.794 -8.783 -40.652 1.00 58.50 98 VAL A CA 1
ATOM 763 C C . VAL A 1 98 ? 38.665 -7.263 -40.649 1.00 58.50 98 VAL A C 1
ATOM 765 O O . VAL A 1 98 ? 37.613 -6.769 -41.113 1.00 58.50 98 VAL A O 1
#

Foldseek 3Di:
DKKKWKDFPPDIDIDDDDDDQDPVQDDPPDDSDDDDDPDDDDDAQTKMKIWMADVVGDDDIDIDIDGHHHCVDPVCQVPPCVNPVDPDDDDDPPDPPD